Protein AF-A0A671MT84-F1 (afdb_monomer_lite)

Sequence (81 aa):
MRKQIEDNVVNGSDSKVYIPLVYSSQIVNGTNYVVKVFLGGRDDGVCVHAKVHQALACSGGKLTLSRFQFPKTFDEPLNPF

pLDDT: mean 85.97, std 15.26, range [44.0, 98.25]

Radius of gyration: 14.35 Å; chains: 1; bounding box: 31×23×39 Å

Secondary structure (DSSP, 8-state):
-HHHHHHHS-S-SS--EEEEEEEEEEEESEEEEEEEEEEESTTTTEEEEEEEEEPPGGGT--EEEEEEEEEEESSS-----

Structure (mmCIF, N/CA/C/O backbone):
data_AF-A0A671MT84-F1
#
_entry.id   AF-A0A671MT84-F1
#
loop_
_atom_site.group_PDB
_atom_site.id
_atom_site.type_symbol
_atom_site.label_atom_id
_atom_site.label_alt_id
_atom_site.label_comp_id
_atom_site.label_asym_id
_atom_site.label_entity_id
_atom_site.label_seq_id
_atom_site.pdbx_PDB_ins_code
_atom_site.Cartn_x
_atom_site.Cartn_y
_atom_site.Cartn_z
_atom_site.occupancy
_atom_site.B_iso_or_equiv
_atom_site.auth_seq_id
_atom_site.auth_comp_id
_atom_site.auth_asym_id
_atom_site.auth_atom_id
_atom_site.pdbx_PDB_model_num
ATOM 1 N N . MET A 1 1 ? 5.683 -9.245 -15.057 1.00 59.69 1 MET A N 1
ATOM 2 C CA . MET A 1 1 ? 4.938 -8.231 -14.279 1.00 59.69 1 MET A CA 1
ATOM 3 C C . MET A 1 1 ? 5.641 -6.877 -14.290 1.00 59.69 1 MET A C 1
ATOM 5 O O . MET A 1 1 ? 5.028 -5.936 -14.757 1.00 59.69 1 MET A O 1
ATOM 9 N N . ARG A 1 2 ? 6.924 -6.786 -13.900 1.00 64.56 2 ARG A N 1
ATOM 10 C CA . ARG A 1 2 ? 7.742 -5.556 -13.980 1.00 64.56 2 ARG A CA 1
ATOM 11 C C . ARG A 1 2 ? 7.674 -4.836 -15.338 1.00 64.56 2 ARG A C 1
ATOM 13 O O . ARG A 1 2 ? 7.171 -3.726 -15.394 1.00 64.56 2 ARG A O 1
ATOM 20 N N . LYS A 1 3 ? 8.033 -5.532 -16.424 1.00 62.16 3 LYS A N 1
ATOM 21 C CA . LYS A 1 3 ? 7.995 -4.988 -17.793 1.00 62.16 3 LYS A CA 1
ATOM 22 C C . LYS A 1 3 ? 6.626 -4.409 -18.187 1.00 62.16 3 LYS A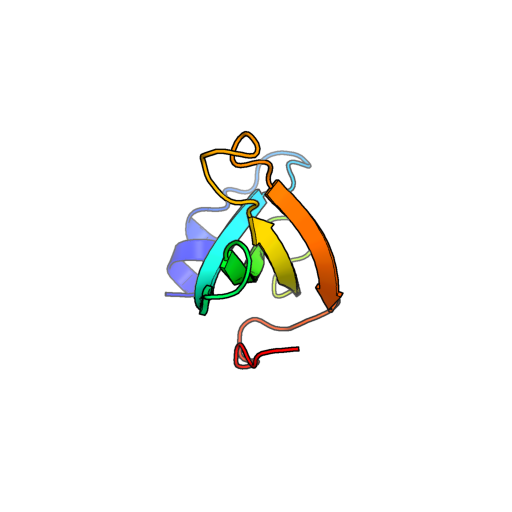 C 1
ATOM 24 O O . LYS A 1 3 ? 6.557 -3.352 -18.778 1.00 62.16 3 LYS A O 1
ATOM 29 N N . GLN A 1 4 ? 5.529 -5.052 -17.779 1.00 61.59 4 GLN A N 1
ATOM 30 C CA . GLN A 1 4 ? 4.171 -4.564 -18.052 1.00 61.59 4 GLN A CA 1
ATOM 31 C C . GLN A 1 4 ? 3.825 -3.301 -17.247 1.00 61.59 4 GLN A C 1
ATOM 33 O O . GLN A 1 4 ? 3.048 -2.477 -17.708 1.00 61.59 4 GLN A O 1
ATOM 38 N N . ILE A 1 5 ? 4.360 -3.150 -16.034 1.00 64.81 5 ILE A N 1
ATOM 39 C CA . ILE A 1 5 ? 4.179 -1.941 -15.221 1.00 64.81 5 ILE A CA 1
ATOM 40 C C . ILE A 1 5 ? 4.971 -0.788 -15.840 1.00 64.81 5 ILE A C 1
ATOM 42 O O . ILE A 1 5 ? 4.416 0.289 -16.015 1.00 64.81 5 ILE A O 1
ATOM 46 N N . GLU A 1 6 ? 6.221 -1.045 -16.224 1.00 63.66 6 GLU A N 1
ATOM 47 C CA . GLU A 1 6 ? 7.092 -0.088 -16.916 1.00 63.66 6 GLU A CA 1
ATOM 48 C C . GLU A 1 6 ? 6.481 0.348 -18.264 1.00 63.66 6 GLU A C 1
ATOM 50 O O . GLU A 1 6 ? 6.375 1.542 -18.519 1.00 63.66 6 GLU A O 1
ATOM 55 N N . ASP A 1 7 ? 5.956 -0.587 -19.067 1.00 60.97 7 ASP A N 1
ATOM 56 C CA . ASP A 1 7 ? 5.308 -0.304 -20.360 1.00 60.97 7 ASP A CA 1
ATOM 57 C C . ASP A 1 7 ? 4.012 0.53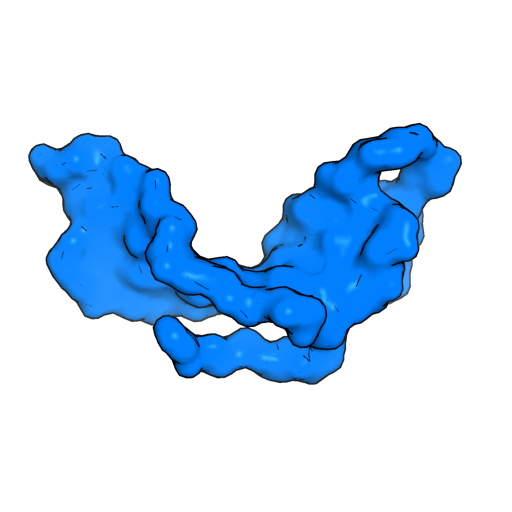3 -20.220 1.00 60.97 7 ASP A C 1
ATOM 59 O O . ASP A 1 7 ? 3.645 1.268 -21.138 1.00 60.97 7 ASP A O 1
ATOM 63 N N . ASN A 1 8 ? 3.308 0.444 -19.080 1.00 60.16 8 ASN A N 1
ATOM 64 C CA . ASN A 1 8 ? 2.106 1.245 -18.794 1.00 60.16 8 ASN A CA 1
ATOM 65 C C . ASN A 1 8 ? 2.429 2.660 -18.279 1.00 60.16 8 ASN A C 1
ATOM 67 O O . ASN A 1 8 ? 1.558 3.533 -18.302 1.00 60.16 8 ASN A O 1
ATOM 71 N N . VAL A 1 9 ? 3.657 2.908 -17.815 1.00 61.12 9 VAL A N 1
ATOM 72 C CA . VAL A 1 9 ? 4.133 4.247 -17.445 1.00 61.12 9 VAL A CA 1
ATOM 73 C C . VAL A 1 9 ? 4.628 4.925 -18.725 1.00 61.12 9 VAL A C 1
ATOM 75 O O . VAL A 1 9 ? 5.812 4.955 -19.043 1.00 61.12 9 VAL A O 1
ATOM 78 N N . VAL A 1 10 ? 3.680 5.427 -19.518 1.00 54.69 10 VAL A N 1
ATOM 79 C CA . VAL A 1 10 ? 3.961 6.119 -20.783 1.00 54.69 10 VAL A CA 1
ATOM 80 C C . VAL A 1 10 ? 4.821 7.363 -20.522 1.00 54.69 10 VAL A C 1
ATOM 82 O O . VAL A 1 10 ? 4.521 8.150 -19.628 1.00 54.69 10 VAL A O 1
ATOM 85 N N . ASN A 1 11 ? 5.867 7.537 -21.340 1.00 53.22 11 ASN A N 1
ATOM 86 C CA . ASN A 1 11 ? 6.779 8.689 -21.445 1.00 53.22 11 ASN A CA 1
ATOM 87 C C . ASN A 1 11 ? 6.050 10.041 -21.636 1.00 53.22 11 ASN A C 1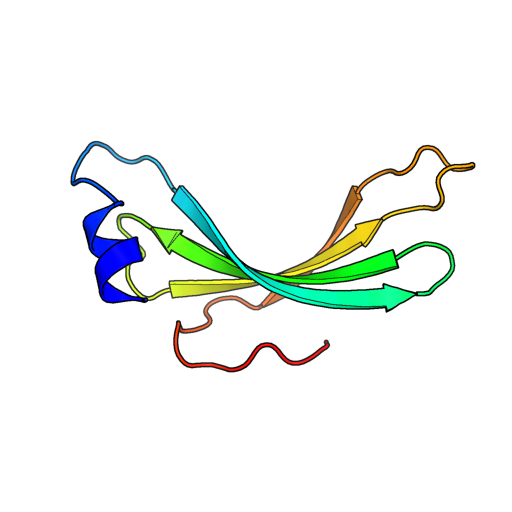
ATOM 89 O O . ASN A 1 11 ? 6.097 10.652 -22.704 1.00 53.22 11 ASN A O 1
ATOM 93 N N . GLY A 1 12 ? 5.370 10.527 -20.602 1.00 44.00 12 GLY A N 1
ATOM 94 C CA . GLY A 1 12 ? 4.583 11.750 -20.647 1.00 44.00 12 GLY A CA 1
ATOM 95 C C . GLY A 1 12 ? 4.641 12.498 -19.325 1.00 44.00 12 GLY A C 1
ATOM 96 O O . GLY A 1 12 ? 3.870 12.209 -18.418 1.00 44.00 12 GLY A O 1
ATOM 97 N N . SER A 1 13 ? 5.523 13.505 -19.270 1.00 49.28 13 SER A N 1
ATOM 98 C CA . SER A 1 13 ? 5.507 14.660 -18.351 1.00 49.28 13 SER A CA 1
ATOM 99 C C . SER A 1 13 ? 5.457 14.361 -16.847 1.00 49.28 13 SER A C 1
ATOM 101 O O . SER A 1 13 ? 4.374 14.069 -16.363 1.00 49.28 13 SER A O 1
ATOM 103 N N . ASP A 1 14 ? 6.595 14.508 -16.138 1.00 56.34 14 ASP A N 1
ATOM 104 C CA . ASP A 1 14 ? 6.827 14.808 -14.691 1.00 56.34 14 ASP A CA 1
ATOM 105 C C . ASP A 1 14 ? 5.870 14.256 -13.602 1.00 56.34 14 ASP A C 1
ATOM 107 O O . ASP A 1 14 ? 5.955 14.603 -12.421 1.00 56.34 14 ASP A O 1
ATOM 111 N N . SER A 1 15 ? 4.960 13.364 -13.962 1.00 60.12 15 SER A N 1
ATOM 112 C CA . SER A 1 15 ? 3.905 12.847 -13.118 1.00 60.12 15 SER A CA 1
ATOM 113 C C . SER A 1 15 ? 4.460 11.634 -12.398 1.00 60.12 15 SER A C 1
ATOM 115 O O . SER A 1 15 ? 4.703 10.577 -12.976 1.00 60.12 15 SER A O 1
ATOM 117 N N . LYS A 1 16 ? 4.728 11.810 -11.103 1.00 70.62 16 LYS A N 1
ATOM 118 C CA . LYS A 1 16 ? 5.120 10.702 -10.235 1.00 70.62 16 LYS A CA 1
ATOM 119 C C . LYS A 1 16 ? 3.950 9.730 -10.146 1.00 70.62 16 LYS A C 1
ATOM 121 O O . LYS A 1 16 ? 2.911 10.064 -9.575 1.00 70.62 16 LYS A O 1
ATOM 126 N N . VAL A 1 17 ? 4.122 8.537 -10.707 1.00 80.75 17 VAL A N 1
ATOM 127 C CA . VAL A 1 17 ? 3.127 7.466 -10.617 1.00 80.75 17 VAL A CA 1
ATOM 128 C C . VAL A 1 17 ? 3.495 6.568 -9.443 1.00 80.75 17 VAL A C 1
ATOM 130 O O . VAL A 1 17 ? 4.613 6.069 -9.356 1.00 80.75 17 VAL A O 1
ATOM 133 N N . TYR A 1 18 ? 2.544 6.354 -8.538 1.00 87.69 18 TYR A N 1
ATOM 134 C CA . TYR A 1 18 ? 2.707 5.488 -7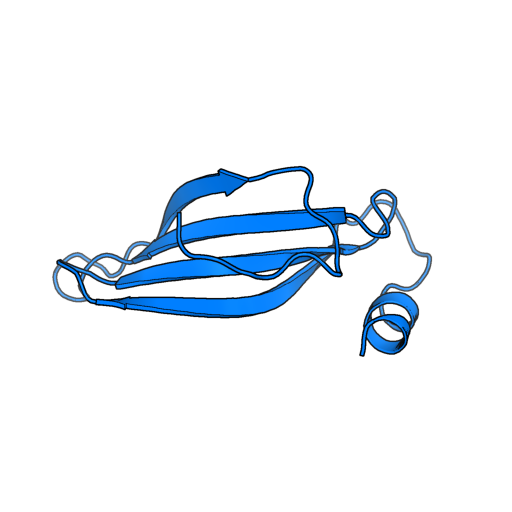.373 1.00 87.69 18 TYR A CA 1
ATOM 135 C C . TYR A 1 18 ? 1.917 4.203 -7.602 1.00 87.69 18 TYR A C 1
ATOM 137 O O . TYR A 1 18 ? 0.689 4.205 -7.520 1.00 87.69 18 TYR A O 1
ATOM 145 N N . ILE A 1 19 ? 2.613 3.110 -7.908 1.00 89.88 19 ILE A N 1
ATOM 146 C CA . ILE A 1 19 ? 1.985 1.841 -8.291 1.00 89.88 19 ILE A CA 1
ATOM 147 C C . ILE A 1 19 ? 2.124 0.850 -7.132 1.00 89.88 19 ILE A C 1
ATOM 149 O O . ILE A 1 19 ? 3.226 0.350 -6.891 1.00 89.88 19 ILE A O 1
ATOM 153 N N . PRO A 1 20 ? 1.052 0.556 -6.375 1.00 92.25 20 PRO A N 1
ATOM 154 C CA . PRO A 1 20 ? 1.111 -0.462 -5.335 1.00 92.25 20 PRO A CA 1
ATOM 155 C C . PRO A 1 20 ? 1.319 -1.839 -5.975 1.00 92.25 20 PRO A C 1
ATOM 157 O O . PRO A 1 20 ? 0.590 -2.227 -6.884 1.00 92.25 20 PRO A O 1
ATOM 160 N N . LEU A 1 21 ? 2.322 -2.576 -5.502 1.00 92.88 21 LEU A N 1
ATOM 161 C CA . LEU A 1 21 ? 2.680 -3.892 -6.037 1.00 92.88 21 LEU A CA 1
ATOM 162 C C . LEU A 1 21 ? 2.130 -5.029 -5.179 1.00 92.88 21 LEU A C 1
ATOM 164 O O . LEU A 1 21 ? 1.544 -5.979 -5.686 1.00 92.88 21 LEU A O 1
ATOM 168 N N . VAL A 1 22 ? 2.361 -4.945 -3.871 1.00 95.31 22 VAL A N 1
ATOM 169 C CA . VAL A 1 22 ? 1.983 -5.970 -2.896 1.00 95.31 22 VAL A CA 1
ATOM 170 C C . VAL A 1 22 ? 1.843 -5.323 -1.526 1.00 95.31 22 VAL A C 1
ATOM 172 O O . VAL A 1 22 ? 2.487 -4.310 -1.239 1.00 95.31 22 VAL A O 1
ATOM 175 N N . TYR A 1 23 ? 1.003 -5.903 -0.675 1.00 97.12 23 TYR A N 1
ATOM 176 C CA . TYR A 1 23 ? 0.863 -5.486 0.710 1.00 97.12 23 TYR A CA 1
ATOM 177 C C . TYR A 1 23 ? 0.776 -6.685 1.656 1.00 97.12 23 TYR A C 1
ATOM 179 O O . TYR A 1 23 ? 0.470 -7.805 1.254 1.00 97.12 23 TYR A O 1
ATOM 187 N N . SER A 1 24 ? 1.035 -6.414 2.928 1.00 96.75 24 SER A N 1
ATOM 188 C CA . SER A 1 24 ? 0.767 -7.287 4.067 1.00 96.75 24 SER A CA 1
ATOM 189 C C . SER A 1 24 ? -0.014 -6.497 5.116 1.00 96.75 24 SER A C 1
ATOM 191 O O . SER A 1 24 ? 0.100 -5.270 5.179 1.00 96.75 24 SER A O 1
ATOM 193 N N . SER A 1 25 ? -0.816 -7.182 5.928 1.00 97.06 25 SER A N 1
ATOM 194 C CA . SER A 1 25 ? -1.651 -6.567 6.961 1.00 97.06 25 SER A CA 1
ATOM 195 C C . SER A 1 25 ? -1.470 -7.232 8.322 1.00 97.06 25 SER A C 1
ATOM 197 O O . SER A 1 25 ? -1.306 -8.447 8.411 1.00 97.06 25 SER A O 1
ATOM 199 N N . GLN A 1 26 ? -1.587 -6.443 9.386 1.00 97.44 26 GLN A N 1
ATOM 200 C CA . GLN A 1 26 ? -1.571 -6.889 10.775 1.00 97.44 26 GLN A CA 1
ATOM 201 C C . GLN A 1 26 ? -2.721 -6.224 11.540 1.00 97.44 26 GLN A C 1
ATOM 203 O O . GLN A 1 26 ? -2.811 -4.995 11.587 1.00 97.44 26 GLN A O 1
ATOM 208 N N . ILE A 1 27 ? -3.570 -7.033 12.175 1.00 97.44 27 ILE A N 1
ATOM 209 C CA . ILE A 1 27 ? -4.651 -6.545 13.040 1.00 97.44 27 ILE A CA 1
ATOM 210 C C . ILE A 1 27 ? -4.067 -6.039 14.364 1.00 97.44 27 ILE A C 1
ATOM 212 O O . ILE A 1 27 ? -3.245 -6.710 14.986 1.00 97.44 27 ILE A O 1
ATOM 216 N N . VAL A 1 28 ? -4.495 -4.847 14.780 1.00 95.75 28 VAL A N 1
ATOM 217 C CA . VAL A 1 28 ? -4.123 -4.172 16.035 1.00 95.75 28 VAL A CA 1
ATOM 218 C C . VAL A 1 28 ? -5.362 -3.447 16.589 1.00 95.75 28 VAL A C 1
ATOM 220 O O . VAL A 1 28 ? -6.488 -3.833 16.281 1.00 95.75 28 VAL A O 1
ATOM 223 N N . ASN A 1 29 ? -5.200 -2.369 17.367 1.00 96.38 29 ASN A N 1
ATOM 224 C CA . ASN A 1 29 ? -6.286 -1.414 17.624 1.00 96.38 29 ASN A CA 1
ATOM 225 C C . ASN A 1 29 ? -6.584 -0.564 16.366 1.00 96.38 29 ASN A C 1
ATOM 227 O O . ASN A 1 29 ? -6.364 0.646 16.335 1.00 96.38 29 ASN A O 1
ATOM 231 N N . GLY A 1 30 ? -6.981 -1.243 15.292 1.00 97.00 30 GLY A N 1
ATOM 232 C CA . GLY A 1 30 ? -6.897 -0.767 13.918 1.00 97.00 30 GLY A CA 1
ATOM 233 C C . GLY A 1 30 ? -6.303 -1.845 13.012 1.00 97.00 30 GLY A C 1
ATOM 234 O O . GLY A 1 30 ? -6.335 -3.038 13.318 1.00 97.00 30 GLY A O 1
ATOM 235 N N . THR A 1 31 ? -5.733 -1.447 11.884 1.00 98.00 31 THR A N 1
ATOM 236 C CA . THR A 1 31 ? -4.984 -2.343 10.993 1.00 98.00 31 THR A CA 1
ATOM 237 C C . THR A 1 31 ? -3.723 -1.645 10.514 1.00 98.00 31 THR A C 1
ATOM 239 O O . THR A 1 31 ? -3.781 -0.544 9.974 1.00 98.00 31 THR A O 1
ATOM 242 N N . ASN A 1 32 ? -2.572 -2.283 10.7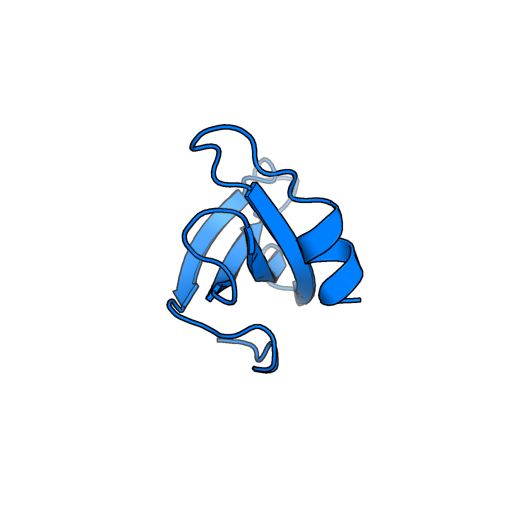01 1.00 97.94 32 ASN A N 1
ATOM 243 C CA . ASN A 1 32 ? -1.337 -1.865 10.050 1.00 97.94 32 ASN A CA 1
ATOM 244 C C . ASN A 1 32 ? -1.258 -2.523 8.676 1.00 97.94 32 ASN A C 1
ATOM 246 O O . ASN A 1 32 ? -1.363 -3.742 8.576 1.00 97.94 32 ASN A O 1
ATOM 250 N N . TYR A 1 33 ? -0.990 -1.735 7.645 1.00 97.88 33 TYR A N 1
ATOM 251 C CA . TYR A 1 33 ? -0.618 -2.201 6.318 1.00 97.88 33 TYR A CA 1
ATOM 252 C C . TYR A 1 33 ? 0.844 -1.879 6.074 1.00 97.88 33 TYR A C 1
ATOM 254 O O . TYR A 1 33 ? 1.285 -0.760 6.328 1.00 97.88 33 TYR A O 1
ATOM 262 N N . VAL A 1 34 ? 1.587 -2.838 5.546 1.00 97.81 34 VAL A N 1
ATOM 263 C CA . VAL A 1 34 ? 2.891 -2.594 4.936 1.00 97.81 34 VAL A CA 1
ATOM 264 C C . VAL A 1 34 ? 2.700 -2.778 3.441 1.00 97.81 34 VAL A C 1
ATOM 266 O O . VAL A 1 34 ? 2.212 -3.823 3.026 1.00 97.81 34 VAL A O 1
ATOM 269 N N . VAL A 1 35 ? 3.021 -1.762 2.644 1.00 97.44 35 VAL A N 1
ATOM 270 C CA . VAL A 1 35 ? 2.740 -1.712 1.202 1.00 97.44 35 VAL A CA 1
ATOM 271 C C . VAL A 1 35 ? 4.030 -1.429 0.447 1.00 97.44 35 VAL A C 1
ATOM 273 O O . VAL A 1 35 ? 4.739 -0.476 0.769 1.00 97.44 35 VAL A O 1
ATOM 276 N N . LYS A 1 36 ? 4.321 -2.231 -0.575 1.00 96.56 36 LYS A N 1
ATOM 277 C CA . LYS A 1 36 ? 5.369 -1.952 -1.556 1.00 96.56 36 LYS A CA 1
ATOM 278 C C . LYS A 1 36 ? 4.781 -1.125 -2.691 1.00 96.56 36 LYS A C 1
ATOM 280 O O . LYS A 1 36 ? 3.834 -1.569 -3.337 1.00 96.56 36 LYS A O 1
ATOM 285 N N . VAL A 1 37 ? 5.356 0.043 -2.949 1.00 94.44 37 VAL A N 1
ATOM 286 C CA . VAL A 1 37 ? 4.922 0.964 -4.004 1.00 94.44 37 VAL A CA 1
ATOM 287 C C . VAL A 1 37 ? 6.088 1.213 -4.946 1.00 94.44 37 VAL A C 1
ATOM 289 O O . VAL A 1 37 ? 7.143 1.667 -4.509 1.00 94.44 37 VAL A O 1
ATOM 292 N N . PHE A 1 38 ? 5.901 0.915 -6.225 1.00 92.06 38 PHE A N 1
ATOM 293 C CA . PHE A 1 38 ? 6.833 1.271 -7.285 1.00 92.06 38 PHE A CA 1
ATOM 294 C C . PHE A 1 38 ? 6.647 2.735 -7.680 1.00 92.06 38 PHE A C 1
ATOM 296 O O . PHE A 1 38 ? 5.511 3.199 -7.819 1.00 92.06 38 PHE A O 1
ATOM 303 N N . LEU A 1 39 ? 7.759 3.448 -7.839 1.00 87.94 39 LEU A N 1
ATOM 304 C CA . LEU A 1 39 ? 7.779 4.831 -8.291 1.00 87.94 39 LEU A CA 1
ATOM 305 C C . LEU A 1 39 ? 8.054 4.837 -9.796 1.00 87.94 39 LEU A C 1
ATOM 307 O O . LEU A 1 39 ? 9.184 4.651 -10.231 1.00 87.94 39 LEU A O 1
ATOM 311 N N . GLY A 1 40 ? 7.002 5.015 -10.592 1.00 76.06 40 GLY A N 1
ATOM 312 C CA . GLY A 1 40 ? 7.129 5.173 -12.039 1.00 76.06 40 GLY A CA 1
ATOM 313 C C . GLY A 1 40 ? 7.570 6.589 -12.416 1.00 76.06 40 GLY A C 1
ATOM 314 O O . GLY A 1 40 ? 7.254 7.556 -11.716 1.00 76.06 40 GLY A O 1
ATOM 315 N N . GLY A 1 41 ? 8.266 6.719 -13.547 1.00 72.81 41 GLY A N 1
ATOM 316 C CA . GLY A 1 41 ? 8.733 7.994 -14.094 1.00 72.81 41 GLY A CA 1
ATOM 317 C C . GLY A 1 41 ? 10.257 8.106 -14.048 1.00 72.81 41 GLY A C 1
ATOM 318 O O . GLY A 1 41 ? 10.958 7.185 -14.447 1.00 72.81 41 GLY A O 1
ATOM 319 N N . ARG A 1 42 ? 10.784 9.242 -13.570 1.00 65.56 42 ARG A N 1
ATOM 320 C CA . ARG A 1 42 ? 12.238 9.502 -13.516 1.00 65.56 42 ARG A CA 1
ATOM 321 C C . ARG A 1 42 ? 12.989 8.597 -12.529 1.00 65.56 42 ARG A C 1
ATOM 323 O O . ARG A 1 42 ? 14.180 8.368 -12.710 1.00 65.56 42 ARG A O 1
ATOM 330 N N . ASP A 1 43 ? 12.286 8.091 -11.519 1.00 66.75 43 ASP A N 1
ATOM 331 C CA . ASP A 1 43 ? 12.815 7.217 -10.467 1.00 66.75 43 ASP A CA 1
ATOM 332 C C . ASP A 1 43 ? 12.625 5.723 -10.818 1.00 66.75 43 ASP A C 1
ATOM 334 O O . ASP A 1 43 ? 12.339 4.902 -9.945 1.00 66.75 43 ASP A O 1
ATOM 338 N N . ASP A 1 44 ? 12.753 5.376 -12.105 1.00 68.25 44 ASP A N 1
ATOM 339 C CA . ASP A 1 44 ? 12.547 4.015 -12.607 1.00 68.25 44 ASP A CA 1
ATOM 340 C C . ASP A 1 44 ? 13.406 2.987 -11.844 1.00 68.25 44 ASP A C 1
ATOM 342 O O . ASP A 1 44 ? 14.574 3.213 -11.518 1.00 68.25 44 ASP A O 1
ATOM 346 N N . GLY A 1 45 ? 12.801 1.850 -11.506 1.00 75.19 45 GLY A N 1
ATOM 347 C CA . GLY A 1 45 ? 13.414 0.812 -10.671 1.00 75.19 45 GLY A CA 1
ATOM 348 C C . GLY A 1 45 ? 13.381 1.060 -9.154 1.00 75.19 45 GLY A C 1
ATOM 349 O O . GLY A 1 45 ? 13.751 0.153 -8.399 1.00 75.19 45 GLY A O 1
ATOM 350 N N . VAL A 1 46 ? 12.912 2.222 -8.679 1.00 89.69 46 VAL A N 1
ATOM 351 C CA . VAL A 1 46 ? 12.858 2.552 -7.245 1.00 89.69 46 VAL A CA 1
ATOM 352 C C . VAL A 1 46 ? 11.487 2.233 -6.645 1.00 89.69 46 VAL A C 1
ATOM 354 O O . VAL A 1 46 ? 10.428 2.464 -7.224 1.00 89.69 46 VAL A O 1
ATOM 357 N N . CYS A 1 47 ? 11.500 1.688 -5.435 1.00 93.06 47 CYS A N 1
ATOM 358 C CA . CYS A 1 47 ? 10.322 1.411 -4.627 1.00 93.06 47 CYS A CA 1
ATOM 359 C C . CYS A 1 47 ? 10.377 2.157 -3.289 1.00 93.06 47 CYS A C 1
ATOM 361 O O . CYS A 1 47 ? 11.445 2.465 -2.755 1.00 93.06 47 CYS A O 1
ATOM 363 N N . VAL A 1 48 ? 9.200 2.368 -2.705 1.00 95.00 48 VAL A N 1
ATOM 364 C CA . VAL A 1 48 ? 9.009 2.684 -1.288 1.00 95.00 48 VAL A CA 1
ATOM 365 C C . VAL A 1 48 ? 8.337 1.491 -0.622 1.00 95.00 48 VAL A C 1
ATOM 367 O O . VAL A 1 48 ? 7.417 0.897 -1.187 1.00 95.00 48 VAL A O 1
ATOM 370 N N . HIS A 1 49 ? 8.752 1.148 0.593 1.00 97.12 49 HIS A N 1
ATOM 371 C CA . HIS A 1 49 ? 7.920 0.328 1.473 1.00 97.12 49 HIS A CA 1
ATOM 372 C C . HIS A 1 49 ? 7.299 1.256 2.514 1.00 97.12 49 HIS A C 1
ATOM 374 O O . HIS A 1 49 ? 8.021 1.902 3.270 1.00 97.12 49 HIS A O 1
ATOM 380 N N . ALA A 1 50 ? 5.975 1.363 2.545 1.00 97.38 50 ALA A N 1
ATOM 381 C CA . ALA A 1 50 ? 5.239 2.268 3.422 1.00 97.38 50 ALA A CA 1
ATOM 382 C C . ALA A 1 50 ? 4.444 1.481 4.464 1.00 97.38 50 ALA A C 1
ATOM 384 O O . ALA A 1 50 ? 3.748 0.528 4.122 1.00 97.38 50 ALA A O 1
ATOM 385 N N . LYS A 1 51 ? 4.511 1.906 5.727 1.00 97.81 51 LYS A N 1
ATOM 386 C CA . LYS A 1 51 ? 3.666 1.407 6.809 1.00 97.81 51 LYS A CA 1
ATOM 387 C C . LYS A 1 51 ? 2.545 2.396 7.090 1.00 97.81 51 LYS A C 1
ATOM 389 O O . LYS A 1 51 ? 2.782 3.494 7.602 1.00 97.81 51 LYS A O 1
ATOM 394 N N . VAL A 1 52 ? 1.319 1.992 6.804 1.00 98.00 52 VAL A N 1
ATOM 395 C CA . VAL A 1 52 ? 0.110 2.790 6.992 1.00 98.00 52 VAL A CA 1
ATOM 396 C C . VAL A 1 52 ? -0.710 2.184 8.121 1.00 98.00 52 VAL A C 1
ATOM 398 O O . VAL A 1 52 ? -1.013 0.998 8.092 1.00 98.00 52 VAL A O 1
ATOM 401 N N . HIS A 1 53 ? -1.075 2.985 9.114 1.00 98.06 53 HIS A N 1
ATOM 402 C CA . HIS A 1 53 ? -2.022 2.581 10.145 1.00 98.06 53 HIS A CA 1
ATOM 403 C C . HIS A 1 53 ? -3.422 3.073 9.776 1.00 98.06 53 HIS A C 1
ATOM 405 O O . HIS A 1 53 ? -3.616 4.254 9.489 1.00 98.06 53 HIS A O 1
ATOM 411 N N . GLN A 1 54 ? -4.396 2.172 9.807 1.00 98.25 54 GLN A N 1
ATOM 412 C CA . GLN A 1 54 ? -5.817 2.466 9.694 1.00 98.25 54 GLN A CA 1
ATOM 413 C C . GLN A 1 54 ? -6.456 2.364 11.076 1.00 98.25 54 GLN A C 1
ATOM 415 O O . GLN A 1 54 ? -6.451 1.292 11.678 1.00 98.25 54 GLN A O 1
ATOM 42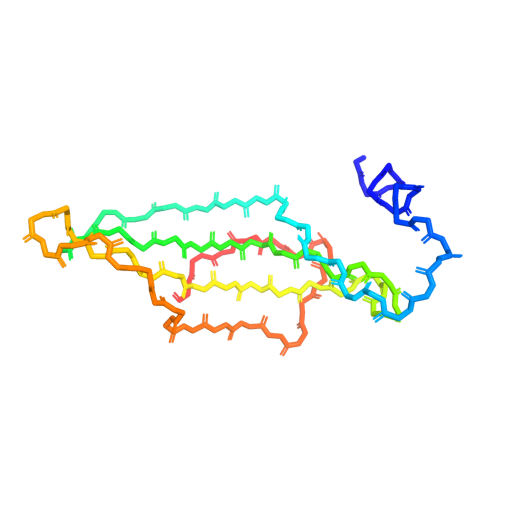0 N N . ALA A 1 55 ? -7.022 3.461 11.576 1.00 97.94 55 ALA A N 1
ATOM 421 C CA . ALA A 1 55 ? -7.787 3.438 12.820 1.00 97.94 55 ALA A CA 1
ATOM 422 C C . ALA A 1 55 ? -9.055 2.571 12.692 1.00 97.94 55 ALA A C 1
ATOM 424 O O . ALA A 1 55 ? -9.554 2.341 11.590 1.00 97.94 55 ALA A O 1
ATOM 425 N N . LEU A 1 56 ? -9.608 2.122 13.822 1.00 97.75 56 LEU A N 1
ATOM 426 C CA . LEU A 1 56 ? -10.897 1.424 13.840 1.00 97.75 56 LEU A CA 1
ATOM 427 C C . LEU A 1 56 ? -12.016 2.274 13.211 1.00 97.75 56 LEU A C 1
ATOM 429 O O . LEU A 1 56 ? -11.994 3.506 13.269 1.00 97.75 56 LEU A O 1
ATOM 433 N N . ALA A 1 57 ? -13.042 1.611 12.668 1.00 96.19 57 ALA A N 1
ATOM 434 C CA . ALA A 1 57 ? -14.192 2.280 12.055 1.00 96.19 57 ALA A CA 1
ATOM 435 C C . ALA A 1 57 ? -14.933 3.206 13.039 1.00 96.19 57 ALA A C 1
ATOM 437 O O . ALA A 1 57 ? -15.282 4.328 12.681 1.00 96.19 57 ALA A O 1
ATOM 438 N N . CYS A 1 58 ? -15.087 2.791 14.304 1.00 96.06 58 CYS A N 1
ATOM 439 C CA . CYS A 1 58 ? -15.684 3.619 15.361 1.00 96.06 58 CYS A CA 1
ATOM 440 C C . CYS A 1 58 ? -14.844 4.859 15.720 1.00 96.06 58 CYS A C 1
ATOM 442 O O . CYS A 1 58 ? -15.359 5.797 16.318 1.00 96.06 58 CYS A O 1
ATOM 444 N N . SER A 1 59 ? -13.569 4.886 15.325 1.00 94.75 59 SER A N 1
ATOM 445 C CA . SER A 1 59 ? -12.658 6.028 15.460 1.00 94.75 59 SER A CA 1
ATOM 446 C C . SER A 1 59 ? -12.473 6.794 14.140 1.00 94.75 59 SER A C 1
ATOM 448 O O . SER A 1 59 ? -11.504 7.535 13.982 1.00 94.75 59 SER A O 1
ATOM 450 N N . GLY A 1 60 ? -13.373 6.604 13.168 1.00 95.12 60 GLY A N 1
ATOM 451 C CA . GLY A 1 60 ? -13.390 7.331 11.896 1.00 95.12 60 GLY A CA 1
ATOM 452 C C . GLY A 1 60 ? -12.514 6.742 10.787 1.00 95.12 60 GLY A C 1
ATOM 453 O O . GLY A 1 60 ? -12.411 7.350 9.726 1.00 95.12 60 GLY A O 1
ATOM 454 N N . GLY A 1 61 ? -11.869 5.586 10.993 1.00 95.88 61 GLY A N 1
ATOM 455 C CA . GLY A 1 61 ? -11.180 4.858 9.916 1.00 95.88 61 GLY A CA 1
ATOM 456 C C . GLY A 1 61 ? -9.971 5.572 9.293 1.00 95.88 61 GLY A C 1
ATOM 457 O O . GLY A 1 61 ? -9.538 5.198 8.204 1.00 95.88 61 GLY A O 1
ATOM 458 N N . LYS A 1 62 ? -9.435 6.610 9.950 1.00 97.25 62 LYS A N 1
ATOM 459 C CA . LYS A 1 62 ? -8.366 7.466 9.416 1.00 97.25 62 LYS A CA 1
ATOM 460 C C . LYS A 1 62 ? -7.111 6.657 9.075 1.00 97.25 62 LYS A C 1
ATOM 462 O O . LYS A 1 62 ? -6.626 5.887 9.904 1.00 97.25 62 LYS A O 1
ATOM 467 N N . LEU A 1 63 ? -6.562 6.906 7.887 1.00 97.44 63 LEU A N 1
ATOM 468 C CA . LEU A 1 63 ? -5.266 6.388 7.453 1.00 97.44 63 LEU A CA 1
ATOM 469 C C . LEU A 1 63 ? -4.144 7.357 7.838 1.00 97.44 63 LEU A C 1
ATOM 471 O O . LEU A 1 63 ? -4.242 8.563 7.600 1.00 97.44 63 LEU A O 1
ATOM 475 N N . THR A 1 64 ? -3.062 6.834 8.410 1.00 97.56 64 THR A N 1
ATOM 476 C CA . THR A 1 64 ? -1.852 7.597 8.732 1.00 97.56 64 THR A CA 1
ATOM 477 C C . THR A 1 64 ? -0.604 6.853 8.269 1.00 97.56 64 THR A C 1
ATOM 479 O O . THR A 1 64 ? -0.408 5.679 8.578 1.00 97.56 64 THR A O 1
ATOM 482 N N . LEU A 1 65 ? 0.275 7.537 7.533 1.00 96.56 65 LEU A N 1
ATOM 483 C CA . LEU A 1 65 ? 1.610 7.016 7.244 1.00 96.56 65 LEU A CA 1
ATOM 484 C C . LEU A 1 65 ? 2.436 7.081 8.533 1.00 96.56 65 LEU A C 1
ATOM 486 O O . LEU A 1 65 ? 2.715 8.164 9.038 1.00 96.56 65 LEU A O 1
ATOM 490 N N . SER A 1 66 ? 2.800 5.924 9.075 1.00 93.69 66 SER A N 1
ATOM 491 C CA . SER A 1 66 ? 3.536 5.826 10.344 1.00 93.69 66 SER A CA 1
ATOM 492 C C . SER A 1 66 ? 5.043 5.690 10.141 1.00 93.69 66 SER A C 1
ATOM 494 O O . SER A 1 66 ? 5.824 6.184 10.951 1.00 93.69 66 SER A O 1
ATOM 496 N N . ARG A 1 67 ? 5.464 5.020 9.063 1.00 95.25 67 ARG A N 1
ATOM 497 C CA . ARG A 1 67 ? 6.874 4.799 8.720 1.00 95.25 67 ARG A CA 1
ATOM 498 C C . ARG A 1 67 ? 7.013 4.507 7.230 1.00 95.25 67 ARG A C 1
ATOM 500 O O . ARG A 1 67 ? 6.076 4.014 6.610 1.00 95.25 67 ARG A O 1
ATOM 507 N N . PHE A 1 68 ? 8.187 4.750 6.664 1.00 96.06 68 PHE A N 1
ATOM 508 C CA . PHE A 1 68 ? 8.532 4.284 5.324 1.00 96.06 68 PHE A CA 1
ATOM 509 C C . PHE A 1 68 ? 10.018 3.923 5.229 1.00 96.06 68 PHE A C 1
ATOM 511 O O . PHE A 1 68 ? 10.822 4.349 6.058 1.00 96.06 68 PHE A O 1
ATOM 518 N N . GLN A 1 69 ? 10.366 3.125 4.223 1.00 97.06 69 GLN A N 1
ATOM 519 C CA . GLN A 1 69 ? 11.733 2.793 3.832 1.00 97.06 69 GLN A CA 1
ATOM 520 C C . GLN A 1 69 ? 11.945 3.220 2.380 1.00 97.06 69 GLN A C 1
ATOM 522 O O . GLN A 1 69 ? 11.136 2.883 1.512 1.00 97.06 69 GLN A O 1
ATOM 527 N N . PHE A 1 70 ? 13.026 3.957 2.135 1.00 93.69 70 PHE A N 1
ATOM 528 C CA . PHE A 1 70 ? 13.412 4.473 0.826 1.00 93.69 70 PHE A CA 1
ATOM 529 C C . PHE A 1 70 ? 14.932 4.734 0.792 1.00 93.69 70 PHE A C 1
ATOM 531 O O . PHE A 1 70 ? 15.452 5.237 1.791 1.00 93.69 70 PHE A O 1
ATOM 538 N N . PRO A 1 71 ? 15.632 4.464 -0.326 1.00 93.31 71 PRO A N 1
ATOM 539 C CA . PRO A 1 71 ? 15.142 3.755 -1.508 1.00 93.31 71 PRO A CA 1
ATOM 540 C C . PRO A 1 71 ? 15.041 2.242 -1.259 1.00 93.31 71 PRO A C 1
ATOM 542 O O . PRO A 1 71 ? 15.811 1.674 -0.486 1.00 93.31 71 PRO A O 1
ATOM 545 N N . LYS A 1 72 ? 14.081 1.590 -1.917 1.00 95.00 72 LYS A N 1
ATOM 546 C CA . LYS A 1 72 ? 13.980 0.126 -2.041 1.00 95.00 72 LYS A CA 1
ATOM 547 C C . LYS A 1 72 ? 13.995 -0.254 -3.517 1.00 95.00 72 LYS A C 1
ATOM 549 O O . LYS A 1 72 ? 13.799 0.610 -4.369 1.00 95.00 72 LYS A O 1
ATOM 554 N N . THR A 1 73 ? 14.201 -1.525 -3.838 1.00 91.75 73 THR A N 1
ATOM 555 C CA . THR A 1 73 ? 14.194 -2.001 -5.235 1.00 91.75 73 THR A CA 1
ATOM 556 C C . THR A 1 73 ? 12.981 -2.875 -5.544 1.00 91.75 73 THR A C 1
ATOM 558 O O . THR A 1 73 ? 12.306 -3.395 -4.648 1.00 91.75 73 THR A O 1
ATOM 561 N N . PHE A 1 74 ? 12.698 -3.069 -6.836 1.00 89.44 74 PHE A N 1
ATOM 562 C CA . PHE A 1 74 ? 11.615 -3.945 -7.294 1.00 89.44 74 PHE A CA 1
ATOM 563 C C . PHE A 1 74 ? 11.782 -5.405 -6.831 1.00 89.44 74 PHE A C 1
ATOM 565 O O . PHE A 1 74 ? 10.782 -6.068 -6.555 1.00 89.44 74 PHE A O 1
ATOM 572 N N . ASP A 1 75 ? 13.013 -5.881 -6.653 1.00 91.38 75 ASP A N 1
ATOM 573 C CA . ASP A 1 75 ? 13.291 -7.282 -6.304 1.00 91.38 75 ASP A CA 1
ATOM 574 C C . ASP A 1 75 ? 13.372 -7.529 -4.788 1.00 91.38 75 ASP A C 1
ATOM 576 O O . ASP A 1 75 ? 13.263 -8.665 -4.332 1.00 91.38 75 ASP A O 1
ATOM 580 N N . GLU A 1 76 ? 13.505 -6.476 -3.975 1.00 94.06 76 GLU A N 1
ATOM 581 C CA . GLU A 1 76 ? 13.513 -6.625 -2.518 1.00 94.06 76 GLU A CA 1
ATOM 582 C C . GLU A 1 76 ? 12.149 -7.099 -1.977 1.00 94.06 76 GLU A C 1
ATOM 584 O O . GLU A 1 76 ? 11.113 -6.504 -2.297 1.00 94.06 76 GLU A O 1
ATOM 589 N N . PRO A 1 77 ? 12.107 -8.129 -1.113 1.00 94.44 77 PRO A N 1
ATOM 590 C CA . PRO A 1 77 ? 10.855 -8.629 -0.560 1.00 94.44 77 PRO A CA 1
ATOM 591 C C . PRO A 1 77 ? 10.221 -7.626 0.411 1.00 94.44 77 PRO A C 1
ATOM 593 O O . PRO A 1 77 ? 10.902 -6.846 1.084 1.00 94.44 77 PRO A O 1
ATOM 596 N N . LEU A 1 78 ? 8.893 -7.677 0.520 1.00 95.75 78 LEU A N 1
ATOM 597 C CA . LEU A 1 78 ? 8.143 -6.861 1.469 1.00 95.75 78 LEU A CA 1
ATOM 598 C C . LEU A 1 78 ? 8.085 -7.542 2.845 1.00 95.75 78 LEU A C 1
ATOM 600 O O . LEU A 1 78 ? 7.188 -8.337 3.116 1.00 95.75 78 LEU A O 1
ATOM 604 N N . ASN A 1 79 ? 9.034 -7.203 3.716 1.00 93.00 79 ASN A N 1
ATOM 605 C CA . ASN A 1 79 ? 9.060 -7.669 5.106 1.00 93.00 79 ASN A CA 1
ATOM 606 C C . ASN A 1 79 ? 8.358 -6.662 6.039 1.00 93.00 79 ASN A C 1
ATOM 608 O O . ASN A 1 79 ? 8.482 -5.460 5.803 1.00 93.00 79 ASN A O 1
ATOM 612 N N . PRO A 1 80 ? 7.657 -7.096 7.104 1.00 87.06 80 PRO A N 1
ATOM 613 C CA . PRO A 1 80 ? 7.126 -6.189 8.130 1.00 87.06 80 PRO A CA 1
ATOM 614 C C . PRO A 1 80 ? 8.230 -5.385 8.851 1.00 87.06 80 PRO A C 1
ATOM 616 O O . PRO A 1 80 ? 9.297 -5.934 9.122 1.00 87.06 80 PRO A O 1
ATOM 619 N N . PHE A 1 81 ? 7.975 -4.108 9.187 1.00 90.50 81 PHE A N 1
ATOM 620 C CA . PHE A 1 81 ? 8.917 -3.209 9.893 1.00 90.50 81 PHE A CA 1
ATOM 621 C C . PHE A 1 81 ? 8.229 -2.096 10.712 1.00 90.50 81 PHE A C 1
ATOM 623 O O . PHE A 1 81 ? 6.974 -2.056 10.749 1.00 90.50 81 PHE A O 1
#

Foldseek 3Di:
DLVVVQVVLPPDDDDWDWAWDDWDWDDDQFIWIWTWTATHDPNHQWIKTWIWGFHDVVVVRDIDTPDMDPGDGPPDDRDDD

InterPro domains:
  IPR001713 Proteinase inhibitor I25A, stefin [PTHR11414] (12-81)
  IPR046350 Cystatin superfamily [SSF54403] (14-79)

Organism: NCBI:txid1608454